Protein AF-A0A9X4R069-F1 (afdb_monomer)

Solvent-accessible surface area (backbone atoms only — not comparable to full-atom values): 2907 Å² total; per-residue (Å²): 112,73,67,59,53,51,52,51,50,41,49,34,49,73,67,40,54,47,54,53,51,44,48,52,50,22,52,52,44,22,75,72,68,71,49,79,39,54,67,56,45,52,50,50,49,52,53,49,63,75,75,95

Organism: NCBI:txid246432

pLDDT: mean 75.21, std 7.32, range [50.84, 84.06]

Sequence (52 aa):
MIKKVKSTLSKYVKNGKLEQGLYKISDKLKKKTGKDYSKYVSKIMDQLRKRV

Structure (mmCIF, N/CA/C/O backbone):
data_AF-A0A9X4R069-F1
#
_entry.id   AF-A0A9X4R069-F1
#
loop_
_atom_site.group_PDB
_atom_site.id
_atom_site.type_symbol
_atom_site.label_atom_id
_atom_site.label_alt_id
_atom_site.label_comp_id
_atom_site.label_asym_id
_atom_site.label_entity_id
_atom_site.label_seq_id
_atom_site.pdbx_PDB_ins_code
_atom_site.Cartn_x
_atom_site.Cartn_y
_atom_site.Cartn_z
_atom_site.occupancy
_atom_site.B_iso_or_equiv
_atom_site.auth_seq_id
_atom_site.auth_comp_id
_atom_site.auth_asym_id
_atom_site.auth_atom_id
_atom_site.pdbx_PDB_model_num
ATOM 1 N N . MET A 1 1 ? 23.684 -4.330 -5.982 1.00 50.84 1 MET A N 1
ATOM 2 C CA . MET A 1 1 ? 22.437 -4.692 -5.257 1.00 50.84 1 MET A CA 1
ATOM 3 C C . MET A 1 1 ? 21.283 -3.704 -5.472 1.00 50.84 1 MET A C 1
ATOM 5 O O . MET A 1 1 ? 20.174 -4.156 -5.730 1.00 50.84 1 MET A O 1
ATOM 9 N N . ILE A 1 2 ? 21.521 -2.386 -5.481 1.00 57.16 2 ILE A N 1
ATOM 10 C CA . ILE A 1 2 ? 20.482 -1.338 -5.639 1.00 57.16 2 ILE A CA 1
ATOM 11 C C . ILE A 1 2 ? 19.643 -1.473 -6.931 1.00 57.16 2 ILE A C 1
ATOM 13 O O . ILE A 1 2 ? 18.424 -1.313 -6.898 1.00 57.16 2 ILE A O 1
ATOM 17 N N . LYS A 1 3 ? 20.253 -1.850 -8.067 1.00 59.94 3 LYS A N 1
ATOM 18 C CA . LYS A 1 3 ? 19.528 -2.057 -9.342 1.00 59.94 3 LYS A CA 1
ATOM 19 C C . LYS A 1 3 ? 18.523 -3.220 -9.299 1.00 59.94 3 LYS A C 1
ATOM 21 O O . 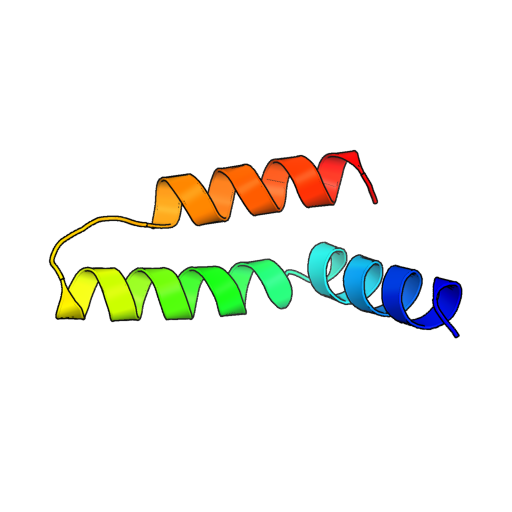LYS A 1 3 ? 17.455 -3.118 -9.898 1.00 59.94 3 LYS A O 1
ATOM 26 N N . LYS A 1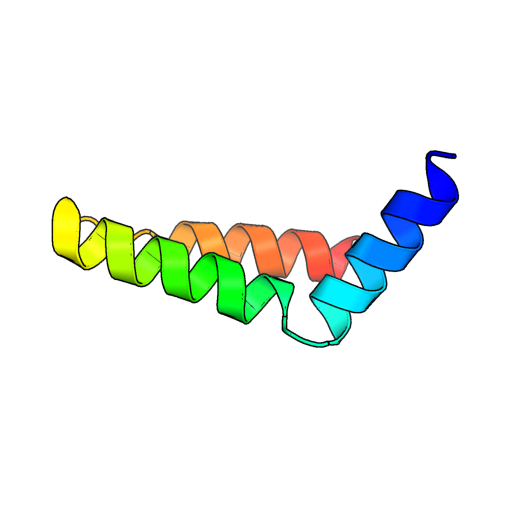 4 ? 18.829 -4.301 -8.567 1.00 59.59 4 LYS A N 1
ATOM 27 C CA . LYS A 1 4 ? 17.944 -5.476 -8.438 1.00 59.59 4 LYS A CA 1
ATOM 28 C C . LYS A 1 4 ? 16.686 -5.123 -7.643 1.00 59.59 4 LYS A C 1
ATOM 30 O O . LYS A 1 4 ? 15.589 -5.444 -8.078 1.00 59.59 4 LYS A O 1
ATOM 35 N N . VAL A 1 5 ? 16.844 -4.374 -6.550 1.00 65.56 5 VAL A N 1
ATOM 36 C CA . VAL A 1 5 ? 15.720 -3.873 -5.742 1.00 65.56 5 VAL A CA 1
ATOM 37 C C . VAL A 1 5 ? 14.843 -2.931 -6.560 1.00 65.56 5 VAL A C 1
ATOM 39 O O . VAL A 1 5 ? 13.630 -3.092 -6.553 1.00 65.56 5 VAL A O 1
ATOM 42 N N . LYS A 1 6 ? 15.437 -2.017 -7.340 1.00 66.62 6 LYS A N 1
ATOM 43 C CA . LYS A 1 6 ? 14.685 -1.127 -8.240 1.00 66.62 6 LYS A CA 1
ATOM 44 C C . LYS A 1 6 ? 13.861 -1.907 -9.269 1.00 66.62 6 LYS A C 1
ATOM 46 O O . LYS A 1 6 ? 12.704 -1.577 -9.489 1.00 66.62 6 LYS A O 1
ATOM 51 N N . SER A 1 7 ? 1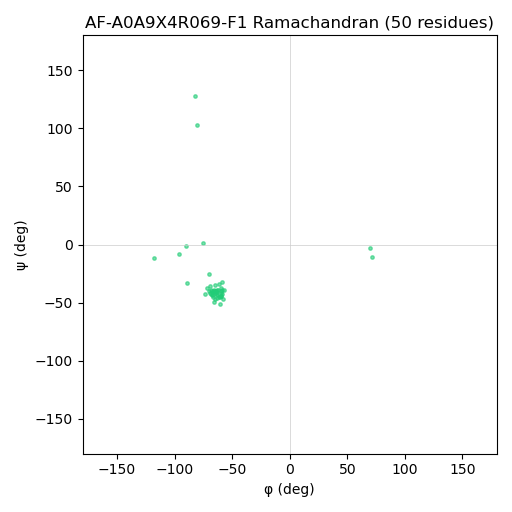4.433 -2.957 -9.859 1.00 70.62 7 SER A N 1
ATOM 52 C CA . SER A 1 7 ? 13.748 -3.789 -10.857 1.00 70.62 7 SER A CA 1
ATOM 53 C C . SER A 1 7 ? 12.626 -4.637 -10.245 1.00 70.62 7 SER A C 1
ATOM 55 O O . SER A 1 7 ? 11.537 -4.718 -10.811 1.00 70.62 7 SER A O 1
ATOM 57 N N . THR A 1 8 ? 12.836 -5.204 -9.055 1.00 70.31 8 THR A N 1
ATOM 58 C CA . THR A 1 8 ? 11.786 -5.927 -8.324 1.00 70.31 8 THR A CA 1
ATOM 59 C C . THR A 1 8 ? 10.681 -4.982 -7.867 1.00 70.31 8 THR A C 1
ATOM 61 O O . THR A 1 8 ? 9.513 -5.279 -8.081 1.00 70.31 8 THR A O 1
ATOM 64 N N . LEU A 1 9 ? 11.027 -3.819 -7.310 1.00 69.62 9 LEU A N 1
ATOM 65 C CA . LEU A 1 9 ? 10.055 -2.804 -6.905 1.00 69.62 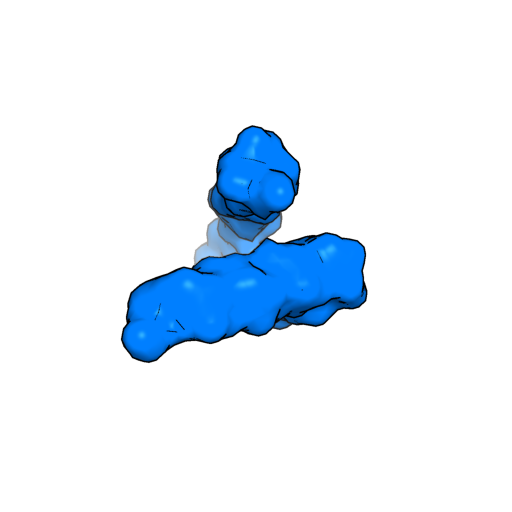9 LEU A CA 1
ATOM 66 C C . LEU A 1 9 ? 9.238 -2.339 -8.115 1.00 69.62 9 LEU A C 1
ATOM 68 O O . LEU A 1 9 ? 8.018 -2.304 -8.054 1.00 69.62 9 LEU A O 1
ATOM 72 N N . SER A 1 10 ? 9.904 -2.095 -9.245 1.00 72.44 10 SER A N 1
ATOM 73 C CA . SER A 1 10 ? 9.276 -1.749 -10.518 1.00 72.44 10 SER A CA 1
ATOM 74 C C . SER A 1 10 ? 8.316 -2.829 -11.015 1.00 72.44 10 SER A C 1
ATOM 76 O O . SER A 1 10 ? 7.177 -2.519 -11.353 1.00 72.44 10 SER A O 1
ATOM 78 N N . LYS A 1 11 ? 8.704 -4.109 -10.953 1.00 77.00 11 LYS A N 1
ATOM 79 C CA . LYS A 1 11 ? 7.808 -5.238 -11.250 1.00 77.00 11 LYS A CA 1
ATOM 80 C C . LYS A 1 11 ? 6.628 -5.321 -10.287 1.00 77.00 11 LYS A C 1
ATOM 82 O O . LYS A 1 11 ? 5.526 -5.612 -10.726 1.00 77.00 11 LYS A O 1
ATOM 87 N N . TYR A 1 12 ? 6.823 -5.052 -9.000 1.00 74.44 12 TYR A N 1
ATOM 88 C CA . TYR A 1 12 ? 5.748 -5.062 -8.002 1.00 74.44 12 TYR A CA 1
ATOM 89 C C . TYR A 1 12 ? 4.759 -3.903 -8.180 1.00 74.44 12 TYR A C 1
ATOM 91 O O . TYR A 1 12 ? 3.561 -4.098 -7.968 1.00 74.44 12 TYR A O 1
ATOM 99 N N . VAL A 1 13 ? 5.244 -2.727 -8.591 1.00 74.06 13 VAL A N 1
ATOM 100 C CA . VAL A 1 13 ? 4.418 -1.582 -9.007 1.00 74.06 13 VAL A CA 1
ATOM 101 C C . VAL A 1 13 ? 3.649 -1.931 -10.278 1.00 74.06 13 VAL A C 1
ATOM 103 O O . VAL A 1 13 ? 2.433 -1.783 -10.301 1.00 74.06 13 VAL A O 1
ATOM 106 N N . LYS A 1 14 ? 4.326 -2.467 -11.306 1.00 71.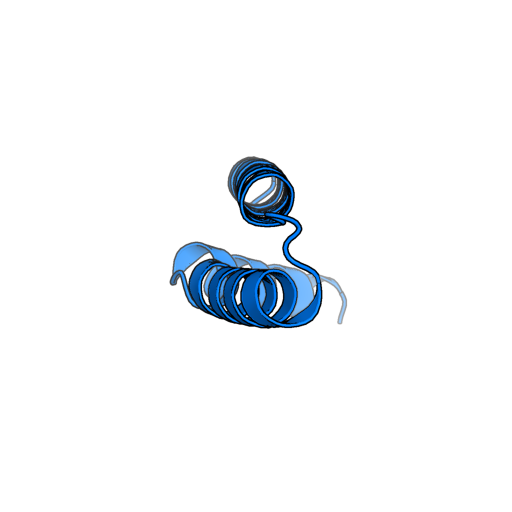69 14 LYS A N 1
ATOM 107 C CA . LYS A 1 14 ? 3.701 -2.861 -12.582 1.00 71.69 14 LYS A CA 1
ATOM 108 C C . LYS A 1 14 ? 2.664 -3.972 -12.428 1.00 71.69 14 LYS A C 1
ATOM 110 O O . LYS A 1 14 ? 1.618 -3.900 -13.055 1.00 71.69 14 LYS A O 1
ATOM 115 N N . ASN A 1 15 ? 2.921 -4.963 -11.573 1.00 77.56 15 ASN A N 1
ATOM 116 C CA . ASN A 1 15 ? 1.976 -6.050 -11.291 1.00 77.56 15 ASN A CA 1
ATOM 117 C C . ASN A 1 15 ? 0.811 -5.626 -10.382 1.00 77.56 15 ASN A C 1
ATOM 119 O O . ASN A 1 15 ? 0.024 -6.483 -9.990 1.00 77.56 15 ASN A O 1
ATOM 123 N N . GLY A 1 16 ? 0.722 -4.361 -9.953 1.00 73.38 16 GLY A N 1
ATOM 124 C CA . GLY A 1 16 ? -0.350 -3.891 -9.071 1.00 73.38 16 GLY A CA 1
ATOM 125 C C . GLY A 1 16 ? -0.288 -4.433 -7.636 1.00 73.38 16 GLY A C 1
ATOM 126 O O . GLY A 1 16 ? -1.062 -3.996 -6.790 1.00 73.38 16 GLY A O 1
ATOM 127 N N . LYS A 1 17 ? 0.670 -5.317 -7.306 1.00 78.56 17 LYS A N 1
ATOM 128 C CA . LYS A 1 17 ? 0.892 -5.823 -5.938 1.00 78.56 17 LYS A CA 1
ATOM 129 C C . LYS A 1 17 ? 1.210 -4.694 -4.961 1.00 78.56 17 LYS A C 1
ATOM 131 O O . LYS A 1 17 ? 0.780 -4.742 -3.810 1.00 78.56 17 LYS A O 1
ATOM 136 N N . LEU A 1 18 ? 1.965 -3.691 -5.414 1.00 77.06 18 LEU A N 1
ATOM 137 C CA . LEU A 1 18 ? 2.297 -2.528 -4.593 1.00 77.06 18 LEU A CA 1
ATOM 138 C C . LEU A 1 18 ? 1.065 -1.628 -4.389 1.00 77.06 18 LEU A C 1
ATOM 140 O O . LEU A 1 18 ? 0.830 -1.178 -3.271 1.00 77.06 18 LEU A O 1
ATOM 144 N N . GLU A 1 19 ? 0.223 -1.478 -5.418 1.00 77.56 19 GLU A N 1
ATOM 145 C CA . GLU A 1 19 ? -1.075 -0.790 -5.335 1.00 77.56 19 GLU A CA 1
ATOM 146 C C . GLU A 1 19 ? -1.996 -1.477 -4.325 1.00 77.56 19 GLU A C 1
ATOM 148 O O . GLU A 1 19 ? -2.478 -0.834 -3.400 1.00 77.56 19 GLU A O 1
ATOM 153 N N . GLN A 1 20 ? -2.171 -2.796 -4.439 1.00 81.81 20 GLN A N 1
ATOM 154 C CA . GLN A 1 20 ? -3.024 -3.585 -3.549 1.00 81.81 20 GLN A CA 1
ATOM 155 C C . GLN A 1 20 ? -2.538 -3.569 -2.098 1.00 81.81 20 GLN A C 1
ATOM 157 O O . GLN A 1 20 ? -3.353 -3.482 -1.179 1.00 81.81 20 GLN A O 1
ATOM 162 N N . GLY A 1 21 ? -1.223 -3.654 -1.872 1.00 81.94 21 GLY A N 1
ATOM 163 C CA . GLY A 1 21 ? -0.640 -3.588 -0.533 1.00 81.94 21 GLY A CA 1
ATOM 164 C C . GLY A 1 21 ? -0.864 -2.225 0.116 1.00 81.94 21 GLY A C 1
ATOM 165 O O . GLY A 1 21 ? -1.333 -2.147 1.251 1.00 81.94 21 GLY A O 1
ATOM 166 N N . LEU A 1 22 ? -0.597 -1.149 -0.628 1.00 80.94 22 LEU A N 1
ATOM 167 C CA . LEU A 1 22 ? -0.828 0.209 -0.151 1.00 80.94 22 LEU A CA 1
ATOM 168 C C . LEU A 1 22 ? -2.320 0.504 0.052 1.00 80.94 22 LEU A C 1
ATOM 170 O O . LEU A 1 22 ? -2.672 1.105 1.064 1.00 80.94 22 LEU A O 1
ATOM 174 N N . TYR A 1 23 ? -3.203 0.037 -0.836 1.00 81.62 23 TYR A N 1
ATOM 175 C CA . TYR A 1 23 ? -4.654 0.156 -0.665 1.00 81.62 23 TYR A CA 1
ATOM 176 C C . TYR A 1 23 ? -5.142 -0.601 0.568 1.00 81.62 23 TYR A C 1
ATOM 178 O O . TYR A 1 23 ? -5.912 -0.043 1.338 1.00 81.62 23 TYR A O 1
ATOM 186 N N . LYS A 1 24 ? -4.651 -1.821 0.826 1.00 84.06 24 LYS A N 1
ATOM 187 C CA . LYS A 1 24 ? -4.976 -2.568 2.054 1.00 84.06 24 LYS A CA 1
ATOM 188 C C . LYS A 1 24 ? -4.559 -1.819 3.315 1.00 84.06 24 LYS A C 1
ATOM 190 O O . LYS A 1 24 ? -5.294 -1.819 4.298 1.00 84.06 24 LYS A O 1
ATOM 195 N N . ILE A 1 25 ? -3.376 -1.206 3.304 1.00 80.75 25 ILE A N 1
ATOM 196 C CA . ILE A 1 25 ? -2.882 -0.429 4.446 1.00 80.75 25 ILE A CA 1
ATOM 197 C C . ILE A 1 25 ? -3.702 0.853 4.605 1.00 80.75 25 ILE A C 1
ATOM 199 O O . ILE A 1 25 ? -4.083 1.174 5.727 1.00 80.75 25 ILE A O 1
ATOM 203 N N . SER A 1 26 ? -4.030 1.539 3.506 1.00 79.62 26 SER A N 1
ATOM 204 C CA . SER A 1 26 ? -4.928 2.699 3.522 1.00 79.62 26 SER A CA 1
ATOM 205 C C . SER A 1 26 ? -6.312 2.353 4.036 1.00 79.62 26 SER A C 1
ATOM 207 O O . SER A 1 26 ? -6.821 3.075 4.879 1.00 79.62 26 SER A O 1
ATOM 209 N N . ASP A 1 27 ? -6.902 1.248 3.592 1.00 83.06 27 ASP A N 1
ATOM 210 C CA . ASP A 1 27 ? -8.221 0.800 4.033 1.00 83.06 27 ASP A CA 1
ATOM 211 C C . ASP A 1 27 ? -8.211 0.442 5.526 1.00 83.06 27 ASP A C 1
ATOM 213 O O . ASP A 1 27 ? -9.079 0.862 6.291 1.00 83.06 27 ASP A O 1
ATOM 217 N N . LYS A 1 28 ? -7.147 -0.231 5.988 1.00 83.81 28 LYS A N 1
ATOM 218 C CA . LYS A 1 28 ? -6.949 -0.556 7.406 1.00 83.81 28 LYS A CA 1
ATOM 219 C C . LYS A 1 28 ? -6.726 0.693 8.265 1.00 83.81 28 LYS A C 1
ATOM 221 O O . LYS A 1 28 ? -7.273 0.778 9.362 1.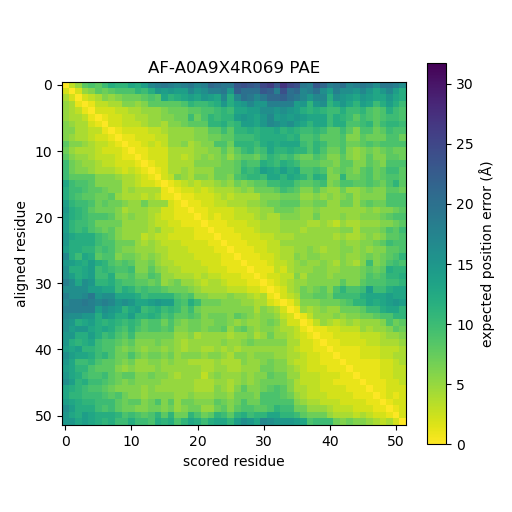00 83.81 28 LYS A O 1
ATOM 226 N N . LEU A 1 29 ? -5.949 1.664 7.781 1.00 78.44 29 LEU A N 1
ATOM 227 C CA . LEU A 1 29 ? -5.739 2.959 8.440 1.00 78.44 29 LEU A CA 1
ATOM 228 C C . LEU A 1 29 ? -7.010 3.805 8.437 1.00 78.44 29 LEU A C 1
ATOM 230 O O . LEU A 1 29 ? -7.327 4.410 9.452 1.00 78.44 29 LEU A O 1
ATOM 234 N N . LYS A 1 30 ? -7.775 3.795 7.348 1.00 82.75 30 LYS A N 1
ATOM 235 C CA . LYS A 1 30 ? -9.079 4.452 7.253 1.00 82.75 30 LYS A CA 1
ATOM 236 C C . LYS A 1 30 ? -10.051 3.863 8.265 1.00 82.75 30 LYS A C 1
ATOM 238 O O . LYS A 1 30 ? -10.673 4.613 9.005 1.00 82.75 30 LYS A O 1
ATOM 243 N N . LYS A 1 31 ? -10.114 2.535 8.383 1.00 82.19 31 LYS A N 1
ATOM 244 C CA . LYS A 1 31 ? -10.909 1.859 9.419 1.00 82.19 31 LYS A CA 1
ATOM 245 C C . LYS A 1 31 ? -10.468 2.201 10.842 1.00 82.19 31 LYS A C 1
ATOM 247 O O . LYS A 1 31 ? -11.307 2.247 11.731 1.00 82.19 31 LYS A O 1
ATOM 252 N N . LYS A 1 32 ? -9.168 2.414 11.069 1.00 81.12 32 LYS A N 1
ATOM 253 C CA . LYS A 1 32 ? -8.608 2.631 12.413 1.00 81.12 32 LYS A CA 1
ATOM 254 C C . LYS A 1 32 ? -8.588 4.099 12.849 1.00 81.12 32 LYS A C 1
ATOM 256 O O . LYS A 1 32 ? -8.707 4.384 14.032 1.00 81.12 32 LYS A O 1
ATOM 261 N N . THR A 1 33 ? -8.404 5.021 11.912 1.00 76.50 33 THR A N 1
ATOM 262 C CA . THR A 1 33 ? -8.177 6.452 12.170 1.00 76.50 33 THR A CA 1
ATOM 263 C C . THR A 1 33 ? -9.279 7.328 11.569 1.00 76.50 33 THR A C 1
ATOM 265 O O . THR A 1 33 ? -9.319 8.522 11.833 1.00 76.50 33 THR A O 1
ATOM 268 N N . GLY A 1 34 ? -10.158 6.786 10.720 1.00 72.31 34 GLY A N 1
ATOM 269 C CA . GLY A 1 34 ? -11.169 7.556 9.983 1.00 72.31 34 GLY A CA 1
ATOM 270 C C . GLY A 1 34 ? -10.594 8.438 8.866 1.00 72.31 34 GLY A C 1
ATOM 271 O O . GLY A 1 34 ? -11.342 8.956 8.042 1.00 72.31 34 GLY A O 1
ATOM 272 N N . LYS A 1 35 ? -9.265 8.598 8.797 1.00 73.25 35 LYS A N 1
ATOM 273 C CA . LYS A 1 35 ? -8.577 9.366 7.754 1.00 73.25 35 LYS A CA 1
ATOM 274 C C . LYS A 1 35 ? -8.395 8.539 6.492 1.00 73.25 35 LYS A C 1
ATOM 276 O O . LYS A 1 35 ? -7.836 7.445 6.519 1.00 73.25 35 LYS A O 1
ATOM 281 N N . ASP A 1 36 ? -8.820 9.111 5.374 1.00 74.50 36 ASP A N 1
ATOM 282 C CA . ASP A 1 36 ? -8.653 8.514 4.059 1.00 74.50 36 ASP A CA 1
ATOM 283 C C . ASP A 1 36 ? -7.225 8.761 3.543 1.00 74.50 36 ASP A C 1
ATOM 285 O O . ASP A 1 36 ? -6.860 9.865 3.128 1.00 74.50 36 ASP A O 1
ATOM 289 N N . TYR A 1 37 ? -6.387 7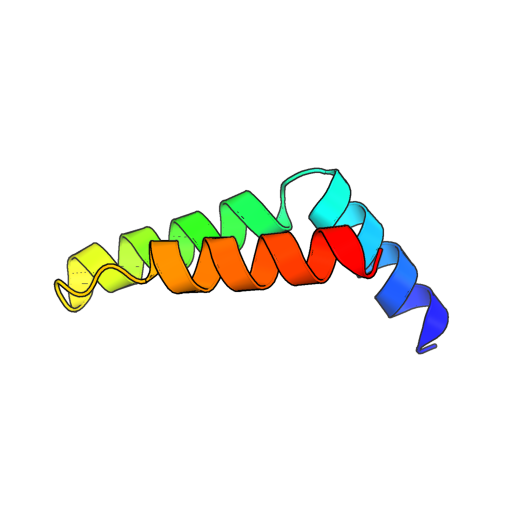.726 3.615 1.00 73.31 37 TYR A N 1
ATOM 290 C CA . TYR A 1 37 ? -5.011 7.762 3.112 1.00 73.31 37 TYR A CA 1
ATOM 291 C C . 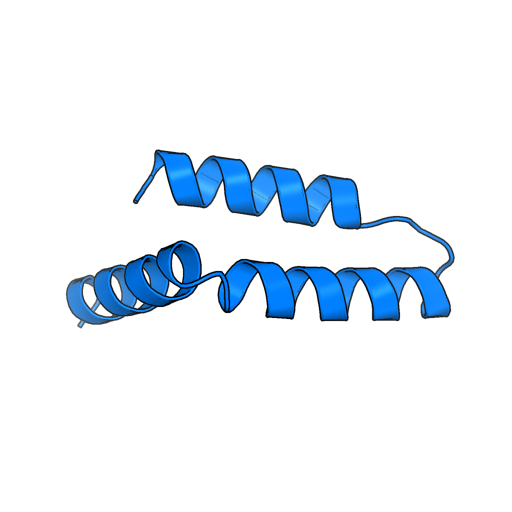TYR A 1 37 ? -4.907 7.314 1.647 1.00 73.31 37 TYR A C 1
ATOM 293 O O . TYR A 1 37 ? -3.815 7.394 1.070 1.00 73.31 37 TYR A O 1
ATOM 301 N N . SER A 1 38 ? -6.020 6.929 1.001 1.00 77.06 38 SER A N 1
ATOM 302 C CA . SER A 1 38 ? -6.016 6.508 -0.407 1.00 77.06 38 SER A CA 1
ATOM 303 C C . SER A 1 38 ? -5.487 7.609 -1.316 1.00 77.06 38 SER A C 1
ATOM 305 O O . SER A 1 38 ? -4.780 7.323 -2.278 1.00 77.06 38 SER A O 1
ATOM 307 N N . LYS A 1 39 ? -5.718 8.883 -0.969 1.00 79.50 39 LYS A N 1
ATOM 308 C CA . LYS A 1 39 ? -5.161 10.027 -1.703 1.00 79.50 39 LYS A CA 1
ATOM 309 C C . LYS A 1 39 ? -3.629 10.022 -1.719 1.00 79.50 39 LYS A C 1
ATOM 311 O O . LYS A 1 39 ? -3.031 10.309 -2.751 1.00 79.50 39 LYS A O 1
ATOM 316 N N . TYR A 1 40 ? -2.989 9.668 -0.603 1.00 79.75 40 TYR A N 1
ATOM 317 C CA . TYR A 1 40 ? -1.529 9.566 -0.519 1.00 79.75 40 TYR A CA 1
ATOM 318 C C . TYR A 1 40 ? -1.013 8.330 -1.246 1.00 79.75 40 TYR A C 1
ATOM 320 O O . TYR A 1 40 ? -0.051 8.431 -2.001 1.00 79.75 40 TYR A O 1
ATOM 328 N N . VAL A 1 41 ? -1.686 7.191 -1.082 1.00 77.12 41 VAL A N 1
ATOM 329 C CA . VAL A 1 41 ? -1.352 5.950 -1.794 1.00 77.12 41 VAL A CA 1
ATOM 330 C C . VAL A 1 41 ? -1.406 6.146 -3.303 1.00 77.12 41 VAL A C 1
ATOM 332 O O . VAL A 1 41 ? -0.450 5.802 -3.992 1.00 77.12 41 VAL A O 1
ATOM 335 N N . SER A 1 42 ? -2.471 6.769 -3.805 1.00 80.38 42 SER A N 1
ATOM 336 C CA . SER A 1 42 ? -2.638 7.045 -5.229 1.00 80.38 42 SER A CA 1
ATOM 337 C C . SER A 1 42 ? -1.559 7.998 -5.743 1.00 80.38 42 SER A C 1
ATOM 339 O O . SER A 1 42 ? -1.007 7.774 -6.813 1.00 80.38 42 SER A O 1
ATOM 341 N N . LYS A 1 43 ? -1.189 9.021 -4.961 1.00 82.88 43 LYS A N 1
ATOM 342 C CA . LYS A 1 43 ? -0.137 9.982 -5.332 1.00 82.88 43 LYS A CA 1
ATOM 343 C C . LYS A 1 43 ? 1.253 9.336 -5.374 1.00 82.88 43 LYS A C 1
ATOM 345 O O . LYS A 1 43 ? 2.038 9.624 -6.273 1.00 82.88 43 LYS A O 1
ATOM 350 N N . ILE A 1 44 ? 1.545 8.452 -4.419 1.00 80.75 44 ILE A N 1
ATOM 351 C CA . ILE A 1 44 ? 2.800 7.690 -4.360 1.00 80.75 44 ILE A CA 1
ATOM 352 C C . ILE A 1 44 ? 2.860 6.692 -5.521 1.00 80.75 44 ILE A C 1
ATOM 354 O O . ILE A 1 44 ? 3.891 6.593 -6.180 1.00 80.75 44 ILE A O 1
ATOM 358 N N . MET A 1 45 ? 1.760 5.994 -5.813 1.00 77.62 45 MET A N 1
ATOM 359 C CA . MET A 1 45 ? 1.679 5.057 -6.937 1.00 77.62 45 MET A CA 1
ATOM 360 C C . MET A 1 45 ? 1.794 5.752 -8.291 1.00 77.62 45 MET A C 1
ATOM 362 O O . MET A 1 45 ? 2.494 5.238 -9.159 1.00 77.62 45 MET A O 1
ATOM 366 N N . ASP A 1 46 ? 1.196 6.934 -8.456 1.00 83.19 46 ASP A N 1
ATOM 367 C CA . ASP A 1 46 ? 1.330 7.749 -9.668 1.00 83.19 46 ASP A CA 1
ATOM 368 C C . ASP A 1 46 ? 2.785 8.197 -9.887 1.00 83.19 46 ASP A C 1
ATOM 370 O O . ASP A 1 46 ? 3.354 8.013 -10.964 1.00 83.19 46 ASP A O 1
ATOM 374 N N . GLN A 1 47 ? 3.447 8.679 -8.827 1.00 81.69 47 GLN A N 1
ATOM 375 C CA . GLN A 1 47 ? 4.866 9.036 -8.886 1.00 81.69 47 GLN A CA 1
ATOM 376 C C . GLN A 1 47 ? 5.778 7.833 -9.133 1.00 81.69 47 GLN A C 1
ATOM 378 O O . GLN A 1 47 ? 6.750 7.959 -9.880 1.00 81.69 47 GLN A O 1
ATOM 383 N N . LEU A 1 48 ? 5.495 6.677 -8.520 1.00 76.12 48 LEU A N 1
ATOM 384 C CA . LEU A 1 48 ? 6.262 5.461 -8.776 1.00 76.12 48 LEU A CA 1
ATOM 385 C C . LEU A 1 48 ? 6.057 4.982 -10.210 1.00 76.12 48 LEU A C 1
ATOM 387 O O . LEU A 1 48 ? 7.055 4.673 -10.846 1.00 76.12 48 LEU A O 1
ATOM 391 N N . ARG A 1 49 ? 4.825 4.984 -10.739 1.00 71.38 49 ARG A N 1
ATOM 392 C CA . ARG A 1 49 ? 4.535 4.653 -12.145 1.00 71.38 49 ARG A CA 1
ATOM 393 C C . ARG A 1 49 ? 5.255 5.576 -13.121 1.00 71.38 49 ARG A C 1
ATOM 395 O O . ARG A 1 49 ? 5.741 5.094 -14.129 1.00 71.38 49 ARG A O 1
ATOM 402 N N . LYS A 1 50 ? 5.354 6.875 -12.827 1.00 76.44 50 LYS A N 1
ATOM 403 C CA . LYS A 1 50 ? 6.098 7.836 -13.664 1.00 76.44 50 LYS A CA 1
ATOM 404 C C . LYS A 1 50 ? 7.617 7.660 -13.617 1.00 76.44 50 LYS A C 1
ATOM 406 O O . LYS A 1 50 ? 8.303 8.106 -14.530 1.00 76.44 50 LYS A O 1
ATOM 411 N N . ARG A 1 51 ? 8.156 7.088 -12.535 1.00 68.69 51 ARG A N 1
ATOM 412 C CA . ARG A 1 51 ? 9.605 6.885 -12.329 1.00 68.69 51 ARG A CA 1
ATOM 413 C C . ARG A 1 51 ? 10.106 5.494 -12.723 1.00 68.69 51 ARG A C 1
ATOM 415 O O . ARG A 1 51 ? 11.316 5.265 -12.655 1.00 68.69 51 ARG A O 1
ATOM 422 N N . VAL A 1 52 ? 9.197 4.578 -13.045 1.00 62.41 52 VAL A N 1
ATOM 423 C CA . VAL A 1 52 ? 9.445 3.179 -13.425 1.00 62.41 52 VAL A CA 1
ATOM 424 C C . VAL A 1 52 ? 9.291 2.998 -14.91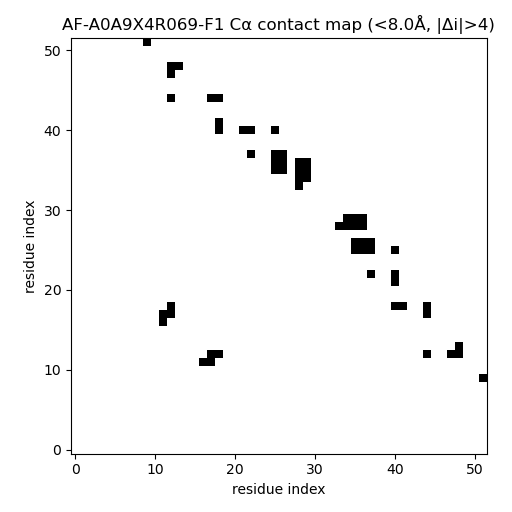6 1.00 62.41 52 VAL A C 1
ATOM 426 O O . VAL A 1 52 ? 10.109 2.224 -15.456 1.00 62.41 52 VAL A O 1
#

Foldseek 3Di:
DVVVVLVVVLVCLVVCVLVVVLVVVQVVCCVVPVDRCNVVSVVVSVVSPVVD

Secondary structure (DSSP, 8-state):
-HHHHHHHHHHHHHTTHHHHHHHHHHHHHHHHHS---HHHHHHHHHHHHHH-

Mean predicted aligned error: 7.11 Å

Nearest PDB structures (foldseek):
  3frv-assembly1_A  TM=5.293E-01  e=7.230E+00  Homo sapiens
  2gd5-assembly1_B  TM=5.293E-01  e=7.230E+00  Homo sapiens

Radius of gyration: 12.32 Å; Cα contacts (8 Å, |Δi|>4): 30; chains: 1; bounding box: 34×16×26 Å